Protein AF-A0A0R1UWJ4-F1 (afdb_monomer_lite)

Sequence (154 aa):
MLKDTYEQVDGKSLTQAMIISKAVDDVSVLKRWDKVVNDNSVKGKELEKITDKDLRIRVQLSPQTQEKIQNYKYYFPQLVGTRSVTLGVALKFIFKGALLMRDDATLVDFQSRDVDSIIDSCKYKLAELIAPTNKVAFEAIFSEMKNEITSLKK

Secondary structure (DSSP, 8-state):
-HHHHHHHHHTS---HHHHHHHHHHHGGG---HHHHHH--SS-HHHHTTS-TTTTS--SPPPHHHHHHHHHHHHHTHHHHT-S---HHHHHHHHHHHHHHHHH-TTSS------HHHHHHHHHHHHHTTS-GGGHHHHHHHHHHHHHHHHHTT-

Foldseek 3Di:
DLQVVVCVVVVHHDDLQRSLQVLLVLCVLFDPLLCLVPDCVCPCPNLVVCDVVSLDCPDDHDPVSVVSLVVLQCVCCVSVVHPTDDSSVSSSSSSSSNVVCVVDVVRRPPPVCPVVNVLVVVLVVVCVVDDPVCNVVSVVVSVVVVVVVVVVVD

Structure (mmCIF, N/CA/C/O backbone):
data_AF-A0A0R1UWJ4-F1
#
_entry.id   AF-A0A0R1UWJ4-F1
#
loop_
_atom_site.group_PDB
_atom_site.id
_atom_site.type_symbol
_atom_site.label_atom_id
_atom_site.label_alt_id
_atom_site.label_comp_id
_atom_site.label_asym_id
_atom_site.label_entity_id
_atom_site.label_seq_id
_atom_site.pdbx_PDB_ins_code
_atom_site.Cartn_x
_atom_site.Cartn_y
_atom_site.Cartn_z
_atom_site.occupancy
_atom_site.B_iso_or_equiv
_atom_site.auth_seq_id
_atom_site.auth_comp_id
_atom_site.auth_asym_id
_atom_site.auth_atom_id
_atom_site.pdbx_PDB_model_num
ATOM 1 N N . MET A 1 1 ? -14.812 5.408 5.432 1.00 64.81 1 MET A N 1
ATOM 2 C CA . MET A 1 1 ? -14.669 4.147 4.678 1.00 64.81 1 MET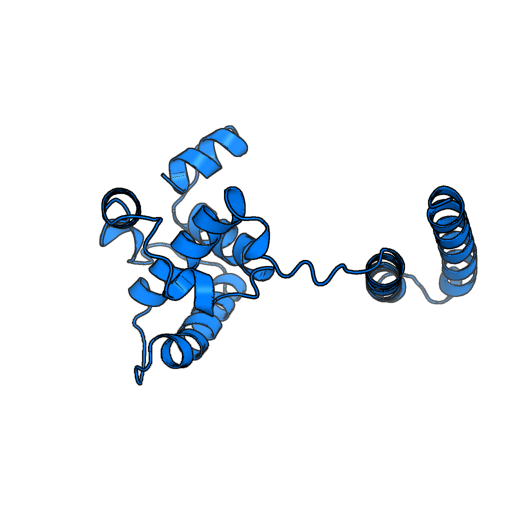 A CA 1
ATOM 3 C C . MET A 1 1 ? -13.309 3.515 4.903 1.00 64.81 1 MET A C 1
ATOM 5 O O . MET A 1 1 ? -13.286 2.560 5.641 1.00 64.81 1 MET A O 1
ATOM 9 N N . LEU A 1 2 ? -12.177 4.049 4.411 1.00 74.62 2 LEU A N 1
ATOM 10 C CA . LEU A 1 2 ? -10.864 3.426 4.690 1.00 74.62 2 LEU A CA 1
ATOM 11 C C . LEU A 1 2 ? -10.559 3.328 6.197 1.00 74.62 2 LEU A C 1
ATOM 13 O O . LEU A 1 2 ? -10.098 2.290 6.664 1.00 74.62 2 LEU A O 1
ATOM 17 N N . LYS A 1 3 ? -10.887 4.392 6.947 1.00 79.38 3 LYS A N 1
ATOM 18 C CA . LYS A 1 3 ? -10.910 4.393 8.415 1.00 79.38 3 LYS A CA 1
ATOM 19 C C . LYS A 1 3 ? -11.762 3.241 8.949 1.00 79.38 3 LYS A C 1
ATOM 21 O O . LYS A 1 3 ? -11.210 2.346 9.562 1.00 79.38 3 LYS A O 1
ATOM 26 N N . ASP A 1 4 ? -13.059 3.241 8.649 1.00 79.56 4 ASP A N 1
ATOM 27 C CA . ASP A 1 4 ? -14.009 2.221 9.114 1.00 79.56 4 ASP A CA 1
ATOM 28 C C . ASP A 1 4 ? -13.559 0.797 8.758 1.00 79.56 4 ASP A C 1
ATOM 30 O O . ASP A 1 4 ? -13.636 -0.095 9.591 1.00 79.56 4 ASP A O 1
ATOM 34 N N . THR A 1 5 ? -13.019 0.581 7.556 1.00 77.31 5 THR A N 1
ATOM 35 C CA . THR A 1 5 ? -12.482 -0.714 7.132 1.00 77.31 5 THR A CA 1
ATOM 36 C C . THR A 1 5 ? -11.276 -1.113 7.976 1.00 77.31 5 THR A C 1
ATOM 38 O O . THR A 1 5 ? -11.185 -2.255 8.410 1.00 77.31 5 THR A O 1
ATOM 41 N N . TYR A 1 6 ? -10.342 -0.196 8.239 1.00 80.50 6 TYR A N 1
ATOM 42 C CA . TYR A 1 6 ? -9.212 -0.498 9.115 1.00 80.50 6 TYR A CA 1
ATOM 43 C C . TYR A 1 6 ? -9.629 -0.681 10.573 1.00 80.50 6 TYR A C 1
ATOM 45 O O . TYR A 1 6 ? -9.095 -1.562 11.232 1.00 80.50 6 TYR A O 1
ATOM 53 N N . GLU A 1 7 ? -10.584 0.098 11.074 1.00 82.38 7 GLU A N 1
ATOM 54 C CA . GLU A 1 7 ? -11.094 -0.031 12.442 1.00 82.38 7 GLU A CA 1
ATOM 55 C C . GLU A 1 7 ? -11.871 -1.339 12.637 1.00 82.38 7 GLU A C 1
ATOM 57 O O . GLU A 1 7 ? -11.744 -1.964 13.687 1.00 82.38 7 GLU A O 1
ATOM 62 N N . GLN A 1 8 ? -12.613 -1.796 11.622 1.00 81.56 8 GLN A N 1
ATOM 63 C CA . GLN A 1 8 ? -13.263 -3.110 11.616 1.00 81.56 8 GLN A CA 1
ATOM 64 C C . GLN A 1 8 ? -12.246 -4.254 11.635 1.00 81.56 8 GLN A C 1
ATOM 66 O O . GLN A 1 8 ? -12.423 -5.204 12.391 1.00 81.56 8 GLN A O 1
ATOM 71 N N . VAL A 1 9 ? -11.179 -4.161 10.835 1.00 74.38 9 VAL A N 1
ATOM 72 C CA . VAL A 1 9 ? -10.118 -5.182 10.788 1.00 74.38 9 VAL A CA 1
ATOM 73 C C . VAL A 1 9 ? -9.290 -5.196 12.076 1.00 74.38 9 VAL A C 1
ATOM 75 O O . VAL A 1 9 ? -8.980 -6.264 12.594 1.00 74.38 9 VAL A O 1
ATOM 78 N N . ASP A 1 10 ? -8.945 -4.024 12.610 1.00 75.69 10 ASP A N 1
ATOM 79 C CA . ASP A 1 10 ? -8.055 -3.898 13.769 1.00 75.69 10 ASP A CA 1
ATOM 80 C C . ASP A 1 10 ? -8.808 -3.947 15.114 1.00 75.69 10 ASP A C 1
ATOM 82 O O . ASP A 1 10 ? -8.173 -3.953 16.171 1.00 75.69 10 ASP A O 1
ATOM 86 N N . GLY A 1 11 ? -10.148 -3.947 15.096 1.00 79.44 11 GLY A N 1
ATOM 87 C CA . GLY A 1 11 ? -11.007 -4.010 16.284 1.00 79.44 11 GLY A CA 1
ATOM 88 C C . GLY A 1 11 ? -10.884 -2.805 17.226 1.00 79.44 11 GLY A C 1
ATOM 89 O O . GLY A 1 11 ? -11.245 -2.898 18.399 1.00 79.44 11 GLY A O 1
ATOM 90 N N . LYS A 1 12 ? -10.338 -1.680 16.750 1.00 80.69 12 LYS A N 1
ATOM 91 C CA . LYS A 1 12 ? -10.065 -0.481 17.556 1.00 80.69 12 LYS A CA 1
ATOM 92 C C . LYS A 1 12 ? -10.188 0.796 16.739 1.00 80.69 12 LYS A C 1
ATOM 94 O O . LYS A 1 12 ? -9.977 0.787 15.531 1.00 80.69 12 LYS A O 1
ATOM 99 N N . SER A 1 13 ? -10.443 1.905 17.432 1.00 85.88 13 SER A N 1
ATOM 100 C CA . SER A 1 13 ? -10.422 3.242 16.833 1.00 85.88 13 SER A CA 1
ATOM 101 C C . SER A 1 13 ? -9.005 3.624 16.393 1.00 85.88 13 SER A C 1
ATOM 103 O O . SER A 1 13 ? -8.034 3.408 17.127 1.00 85.88 13 SER A O 1
ATOM 105 N N . LEU A 1 14 ? -8.879 4.195 15.198 1.00 82.12 14 LEU A N 1
ATOM 106 C CA . LEU A 1 14 ? -7.618 4.586 14.583 1.00 82.12 14 LEU A CA 1
ATOM 107 C C . LEU A 1 14 ? -7.550 6.098 14.380 1.00 82.12 14 LEU A C 1
ATOM 109 O O . LEU A 1 14 ? -8.492 6.763 13.934 1.00 82.12 14 LEU A O 1
ATOM 113 N N . THR A 1 15 ? -6.375 6.649 14.672 1.00 86.38 15 THR A N 1
ATOM 114 C CA . THR A 1 15 ? -6.079 8.056 14.401 1.00 86.38 15 THR A CA 1
ATOM 115 C C . THR A 1 15 ? -5.797 8.277 12.914 1.00 86.38 15 THR A C 1
ATOM 117 O O . THR A 1 15 ? -5.417 7.355 12.190 1.00 86.38 15 THR A O 1
ATOM 120 N N . GLN A 1 16 ? -5.909 9.527 12.453 1.00 83.56 16 GLN A N 1
ATOM 121 C CA . GLN A 1 16 ? -5.576 9.894 11.070 1.00 83.56 16 GLN A CA 1
ATOM 122 C C . GLN A 1 16 ? -4.136 9.494 10.698 1.00 83.56 16 GLN A C 1
ATOM 124 O O . GLN A 1 16 ? -3.903 9.015 9.592 1.00 83.56 16 GLN A O 1
ATOM 129 N N . ALA A 1 17 ? -3.181 9.638 11.626 1.00 84.25 17 ALA A N 1
ATOM 130 C CA . ALA A 1 17 ? -1.788 9.254 11.400 1.00 84.25 17 ALA A CA 1
ATOM 131 C C . ALA A 1 17 ? -1.645 7.745 11.169 1.00 84.25 17 ALA A C 1
ATOM 133 O O . ALA A 1 17 ? -0.979 7.333 10.225 1.00 84.25 17 ALA A O 1
ATOM 134 N N . MET A 1 18 ? -2.328 6.930 11.980 1.00 85.25 18 MET A N 1
ATOM 135 C CA . MET A 1 18 ? -2.312 5.470 11.844 1.00 85.25 18 MET A CA 1
ATOM 136 C C . MET A 1 18 ? -2.913 5.021 10.513 1.00 85.25 18 MET A C 1
ATOM 138 O O . MET A 1 18 ? -2.357 4.146 9.858 1.00 85.25 18 MET A O 1
ATOM 142 N N . ILE A 1 19 ? -4.009 5.653 10.085 1.00 87.56 19 ILE A N 1
ATOM 143 C CA . ILE A 1 19 ? -4.660 5.354 8.803 1.00 87.56 19 ILE A CA 1
ATOM 144 C C . ILE A 1 19 ? -3.734 5.697 7.635 1.00 87.56 19 ILE A C 1
ATOM 146 O O . ILE A 1 19 ? -3.585 4.890 6.722 1.00 87.56 19 ILE A O 1
ATOM 150 N N . ILE A 1 20 ? -3.089 6.870 7.669 1.00 89.00 20 ILE A N 1
ATOM 151 C CA . ILE A 1 20 ? -2.139 7.281 6.628 1.00 89.00 20 ILE A CA 1
ATOM 152 C C . ILE A 1 20 ? -0.953 6.318 6.575 1.00 89.00 20 ILE A C 1
ATOM 154 O O . ILE A 1 20 ? -0.629 5.829 5.496 1.00 89.00 20 ILE A O 1
ATOM 158 N N . SER A 1 21 ? -0.322 6.024 7.715 1.00 89.44 21 SER A N 1
ATOM 159 C CA . SER A 1 21 ? 0.811 5.096 7.774 1.00 89.44 21 SER A CA 1
ATOM 160 C C . SER A 1 21 ? 0.437 3.718 7.236 1.00 89.44 21 SER A C 1
ATOM 162 O O . SER A 1 21 ? 1.131 3.207 6.363 1.00 89.44 21 SER A O 1
ATOM 164 N N . LYS A 1 22 ? -0.701 3.167 7.672 1.00 89.75 22 LYS A N 1
ATOM 165 C CA . LYS A 1 22 ? -1.173 1.856 7.221 1.00 89.75 22 LYS A CA 1
ATOM 166 C C . LYS A 1 22 ? -1.457 1.831 5.723 1.00 89.75 22 LYS A C 1
ATOM 168 O O . LYS A 1 22 ? -0.972 0.948 5.035 1.00 89.75 22 LYS A O 1
ATOM 173 N N . ALA A 1 23 ? -2.146 2.841 5.197 1.00 90.25 23 ALA A N 1
ATOM 174 C CA . ALA A 1 23 ? -2.418 2.930 3.766 1.00 90.25 23 ALA A CA 1
ATOM 175 C C . ALA A 1 23 ? -1.140 3.036 2.926 1.00 90.25 23 ALA A C 1
ATOM 177 O O . ALA A 1 23 ? -1.043 2.405 1.880 1.00 90.25 23 ALA A O 1
ATOM 178 N N . VAL A 1 24 ? -0.155 3.818 3.380 1.00 91.19 24 VAL A N 1
ATOM 179 C CA . VAL A 1 24 ? 1.151 3.948 2.717 1.00 91.19 24 VAL A CA 1
ATOM 180 C C . VAL A 1 24 ? 1.897 2.613 2.683 1.00 91.19 24 VAL A C 1
ATOM 182 O O . VAL A 1 24 ? 2.536 2.297 1.677 1.00 91.19 24 VAL A O 1
ATOM 185 N N . ASP A 1 25 ? 1.826 1.843 3.766 1.00 88.50 25 ASP A N 1
ATOM 186 C CA . ASP A 1 25 ? 2.451 0.526 3.844 1.00 88.50 25 ASP A CA 1
ATOM 187 C C . ASP A 1 25 ? 1.701 -0.506 2.992 1.00 88.50 25 ASP A C 1
ATOM 189 O O . ASP A 1 25 ? 2.343 -1.227 2.227 1.00 88.50 25 ASP A O 1
ATOM 193 N N . ASP A 1 26 ? 0.367 -0.514 3.019 1.00 87.44 26 ASP A N 1
ATOM 194 C CA . ASP A 1 26 ? -0.467 -1.408 2.209 1.00 87.44 26 ASP A CA 1
ATOM 195 C C . ASP A 1 26 ? -0.187 -1.228 0.712 1.00 87.44 26 ASP A C 1
ATOM 197 O O . ASP A 1 26 ? 0.067 -2.199 0.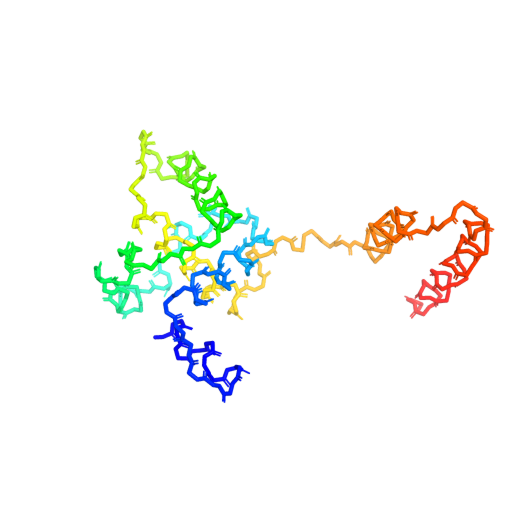002 1.00 87.44 26 ASP A O 1
ATOM 201 N N . VAL A 1 27 ? -0.137 0.014 0.214 1.00 90.12 27 VAL A N 1
ATOM 202 C CA . VAL A 1 27 ? 0.114 0.261 -1.219 1.00 90.12 27 VAL A CA 1
ATOM 203 C C . VAL A 1 27 ? 1.567 0.060 -1.641 1.00 90.12 27 VAL A C 1
ATOM 205 O O . VAL A 1 27 ? 1.872 0.160 -2.826 1.00 90.12 27 VAL A O 1
ATOM 208 N N . SER A 1 28 ? 2.490 -0.242 -0.723 1.00 87.12 28 SER A N 1
ATOM 209 C CA . SER A 1 28 ? 3.896 -0.488 -1.082 1.00 87.12 28 SER A CA 1
ATOM 210 C C . SER A 1 28 ? 4.083 -1.703 -2.001 1.00 87.12 28 SER A C 1
ATOM 212 O O . SER A 1 28 ? 5.060 -1.778 -2.751 1.00 87.12 28 SER A O 1
ATOM 214 N N . VAL A 1 29 ? 3.129 -2.638 -1.982 1.00 82.50 29 VAL A N 1
ATOM 215 C CA . VAL A 1 29 ? 3.113 -3.816 -2.861 1.00 82.50 29 VAL A CA 1
ATOM 216 C C . VAL A 1 29 ? 2.371 -3.564 -4.180 1.00 82.50 29 VAL A C 1
ATOM 218 O O . VAL A 1 29 ? 2.429 -4.403 -5.078 1.00 82.50 29 VAL A O 1
ATOM 221 N N . LEU A 1 30 ? 1.721 -2.405 -4.338 1.00 86.06 30 LEU A N 1
ATOM 222 C CA . LEU A 1 30 ? 1.006 -2.022 -5.553 1.00 86.06 30 LEU A CA 1
ATOM 223 C C . LEU A 1 30 ? 1.987 -1.724 -6.692 1.00 86.06 30 LEU A C 1
ATOM 225 O O . LEU A 1 30 ? 2.912 -0.920 -6.548 1.00 86.06 30 LEU A O 1
ATOM 229 N N . LYS A 1 31 ? 1.764 -2.352 -7.849 1.00 81.81 31 LYS A N 1
ATOM 230 C CA . LYS A 1 31 ? 2.604 -2.168 -9.045 1.00 81.81 31 LYS A CA 1
ATOM 231 C C . LYS A 1 31 ? 1.840 -1.552 -10.210 1.00 81.81 31 LYS A C 1
ATOM 233 O O . LYS A 1 31 ? 2.411 -0.765 -10.958 1.00 81.81 31 LYS A O 1
ATOM 238 N N . ARG A 1 32 ? 0.544 -1.853 -10.337 1.00 85.31 32 ARG A N 1
ATOM 239 C CA . ARG A 1 32 ? -0.321 -1.359 -11.417 1.00 85.31 32 ARG A CA 1
ATOM 240 C C . ARG A 1 32 ? -0.963 -0.016 -11.068 1.00 85.31 32 ARG A C 1
ATOM 242 O O . ARG A 1 32 ? -2.185 0.121 -11.017 1.00 85.31 32 ARG A O 1
ATOM 249 N N . TRP A 1 33 ? -0.129 0.985 -10.790 1.00 88.75 33 TRP A N 1
ATOM 250 C CA . TRP A 1 33 ? -0.609 2.335 -10.483 1.00 88.75 33 TRP A CA 1
ATOM 251 C C . TRP A 1 33 ? -1.336 2.989 -11.664 1.00 88.75 33 TRP A C 1
ATOM 253 O O . TRP A 1 33 ? -2.231 3.797 -11.442 1.00 88.75 33 TRP A O 1
ATOM 263 N N . ASP A 1 34 ? -1.020 2.592 -12.898 1.00 86.31 34 ASP A N 1
ATOM 264 C CA . ASP A 1 34 ? -1.763 2.941 -14.112 1.00 86.31 34 ASP A CA 1
ATOM 265 C C . ASP A 1 34 ? -3.245 2.563 -13.997 1.00 86.31 34 ASP A C 1
ATOM 267 O O . ASP A 1 34 ? -4.121 3.390 -14.255 1.00 86.31 34 ASP A O 1
ATOM 271 N N . LYS A 1 35 ? -3.532 1.336 -13.545 1.00 84.94 35 LYS A N 1
ATOM 272 C CA . LYS A 1 35 ? -4.901 0.865 -13.332 1.00 84.94 35 LYS A CA 1
ATOM 273 C C . LYS A 1 35 ? -5.568 1.643 -12.207 1.00 84.94 35 LYS A C 1
ATOM 275 O O . LYS A 1 35 ? -6.680 2.112 -12.383 1.00 84.94 35 LYS A O 1
ATOM 280 N N . VAL A 1 36 ? -4.879 1.854 -11.084 1.00 87.75 36 VAL A N 1
ATOM 281 C CA . VAL A 1 36 ? -5.440 2.590 -9.937 1.00 87.75 36 VAL A CA 1
ATOM 282 C C . VAL A 1 36 ? -5.767 4.037 -10.287 1.00 87.75 36 VAL A C 1
ATOM 284 O O . VAL A 1 36 ? -6.818 4.540 -9.895 1.00 87.75 36 VAL A O 1
ATOM 287 N N . VAL A 1 37 ? -4.903 4.729 -11.028 1.00 85.38 37 VAL A N 1
ATOM 288 C CA . VAL A 1 37 ? -5.146 6.117 -11.441 1.00 85.38 37 VAL A CA 1
ATOM 289 C C . VAL A 1 37 ? -6.342 6.190 -12.394 1.00 85.38 37 VAL A C 1
ATOM 291 O O . VAL A 1 37 ? -7.233 7.008 -12.162 1.00 85.38 37 VAL A O 1
ATOM 294 N N . ASN A 1 38 ? -6.399 5.299 -13.387 1.00 81.75 38 ASN A N 1
ATOM 295 C CA . ASN A 1 38 ? -7.413 5.308 -14.448 1.00 81.75 38 ASN A CA 1
ATOM 296 C C . ASN A 1 38 ? -8.726 4.596 -14.089 1.00 81.75 38 ASN A C 1
ATOM 298 O O . ASN A 1 38 ? -9.702 4.703 -14.832 1.00 81.75 38 ASN A O 1
ATOM 302 N N . ASP A 1 39 ? -8.766 3.863 -12.976 1.00 77.19 39 ASP A N 1
ATOM 303 C CA . ASP A 1 39 ? -9.963 3.160 -12.533 1.00 77.19 39 ASP A CA 1
ATOM 304 C C . ASP A 1 39 ? -11.099 4.150 -12.231 1.00 77.19 39 ASP A C 1
ATOM 306 O O . ASP A 1 39 ? -10.952 5.070 -11.427 1.00 77.19 39 ASP A O 1
ATOM 310 N N . ASN A 1 40 ? -12.253 3.946 -12.856 1.00 69.81 40 ASN A N 1
ATOM 311 C CA . ASN A 1 40 ? -13.463 4.728 -12.594 1.00 69.81 40 ASN A CA 1
ATOM 312 C C . ASN A 1 40 ? -14.532 3.899 -11.858 1.00 69.81 40 ASN A C 1
ATOM 314 O O . ASN A 1 40 ? -15.663 4.366 -11.694 1.00 69.81 40 ASN A O 1
ATOM 318 N N . SER A 1 41 ? -14.199 2.660 -11.467 1.00 64.62 41 SER A N 1
ATOM 319 C CA . SER A 1 41 ? -15.110 1.722 -10.807 1.00 64.62 41 SER A CA 1
ATOM 320 C C . SER A 1 41 ? -15.327 2.093 -9.342 1.00 64.62 41 SER A C 1
ATOM 322 O O . SER A 1 41 ? -16.466 2.027 -8.872 1.00 64.62 41 SER A O 1
ATOM 324 N N . VAL A 1 42 ? -14.304 2.657 -8.685 1.00 58.66 42 VAL A N 1
ATOM 325 C CA . VAL A 1 42 ? -14.466 3.470 -7.468 1.00 58.66 42 VAL A CA 1
ATOM 326 C C . VAL A 1 42 ? -15.148 4.781 -7.859 1.00 58.66 42 VAL A C 1
ATOM 328 O O . VAL A 1 42 ? -14.527 5.842 -7.975 1.00 58.66 42 VAL A O 1
ATOM 331 N N . LYS A 1 43 ? -16.448 4.707 -8.156 1.00 47.22 43 LYS A N 1
ATOM 332 C CA . LYS A 1 43 ? -17.258 5.868 -8.528 1.00 47.22 43 LYS A CA 1
ATOM 333 C C . LYS A 1 43 ? -17.189 6.912 -7.417 1.00 47.22 43 LYS A C 1
ATOM 335 O O . LYS A 1 43 ? -17.137 6.579 -6.234 1.00 47.22 43 LYS A O 1
ATOM 340 N N . GLY A 1 44 ? -17.266 8.180 -7.830 1.00 42.50 44 GLY A N 1
ATOM 341 C CA . GLY A 1 44 ? -17.164 9.392 -7.012 1.00 42.50 44 GLY A CA 1
ATOM 342 C C . GLY A 1 44 ? -17.661 9.273 -5.571 1.00 42.50 44 GLY A C 1
ATOM 343 O O . GLY A 1 44 ? -16.941 9.696 -4.691 1.00 42.50 44 GLY A O 1
ATOM 344 N N . LYS A 1 45 ? -18.774 8.592 -5.279 1.00 41.03 45 LYS A N 1
ATOM 345 C CA . LYS A 1 45 ? -19.340 8.456 -3.922 1.00 41.03 45 LYS A CA 1
ATOM 346 C C . LYS A 1 45 ? -18.414 7.881 -2.832 1.00 41.03 45 LYS A C 1
ATOM 348 O O . LYS A 1 45 ? -18.650 8.163 -1.657 1.00 41.03 45 LYS A O 1
ATOM 353 N N . GLU A 1 46 ? -17.395 7.087 -3.164 1.00 51.09 46 GLU A N 1
ATOM 354 C CA . GLU A 1 46 ? -16.461 6.518 -2.168 1.00 51.09 46 GLU A CA 1
ATOM 355 C C . GLU A 1 46 ? -15.202 7.377 -1.970 1.00 51.09 46 GLU A C 1
ATOM 357 O O . GLU A 1 46 ? -14.717 7.524 -0.847 1.00 51.09 46 GLU A O 1
ATOM 362 N N . LEU A 1 47 ? -14.732 8.030 -3.039 1.00 48.62 47 LEU A N 1
ATOM 363 C CA . LEU A 1 47 ? -13.631 9.004 -3.027 1.00 48.62 47 LEU A CA 1
ATOM 364 C C . LEU A 1 47 ? -14.085 10.417 -2.609 1.00 48.62 47 LEU A C 1
ATOM 366 O O . LEU A 1 47 ? -13.288 11.158 -2.050 1.00 48.62 47 LEU A O 1
ATOM 370 N N . GLU A 1 48 ? -15.346 10.790 -2.841 1.00 45.88 48 GLU A N 1
ATOM 371 C CA . GLU A 1 48 ? -16.004 12.032 -2.384 1.00 45.88 48 GLU A CA 1
ATOM 372 C C . GLU A 1 48 ? -16.199 12.037 -0.864 1.00 45.88 48 GLU A C 1
ATOM 374 O O . GLU A 1 48 ? -16.299 13.099 -0.255 1.00 45.88 48 GLU A O 1
ATOM 379 N N . LYS A 1 49 ? -16.209 10.854 -0.231 1.00 49.91 49 LYS A N 1
ATOM 380 C CA . LYS A 1 49 ? -16.178 10.720 1.232 1.00 49.91 49 LYS A CA 1
ATOM 381 C C . LYS A 1 49 ? -14.788 10.932 1.826 1.00 49.91 49 LYS A C 1
ATOM 383 O O . LYS A 1 49 ? -14.697 11.096 3.040 1.00 49.91 49 LYS A O 1
ATOM 388 N N . ILE A 1 50 ? -13.724 10.923 1.015 1.00 55.19 50 ILE A N 1
ATOM 389 C CA . ILE A 1 50 ? -12.422 11.435 1.443 1.00 55.19 50 ILE A CA 1
ATOM 390 C C . ILE A 1 50 ? -12.560 12.951 1.419 1.00 55.19 50 ILE A C 1
ATOM 392 O O . ILE A 1 50 ? -12.454 13.598 0.378 1.00 55.19 50 ILE A O 1
ATOM 396 N N . THR A 1 51 ? -12.878 13.510 2.576 1.00 57.41 51 THR A N 1
ATOM 397 C CA . THR A 1 51 ? -13.089 14.944 2.699 1.00 57.41 51 THR A CA 1
ATOM 398 C C . THR A 1 51 ? -11.766 15.685 2.527 1.00 57.41 51 THR A C 1
ATOM 400 O O . THR A 1 51 ? -10.689 15.158 2.809 1.00 57.41 51 THR A O 1
ATOM 403 N N . ASP A 1 52 ? -11.823 16.966 2.164 1.00 58.72 52 ASP A N 1
ATOM 404 C CA . ASP A 1 52 ? -10.635 17.833 2.137 1.00 58.72 52 ASP A CA 1
ATOM 405 C C . ASP A 1 52 ? -9.873 17.854 3.475 1.00 58.72 52 ASP A C 1
ATOM 407 O O . ASP A 1 52 ? -8.687 18.189 3.521 1.00 58.72 52 ASP A O 1
ATOM 411 N N . LYS A 1 53 ? -10.539 17.505 4.587 1.00 62.31 53 LYS A N 1
ATOM 412 C CA . LYS A 1 53 ? -9.904 17.341 5.900 1.00 62.31 53 LYS A CA 1
ATOM 413 C C . LYS A 1 53 ? -9.017 16.097 5.957 1.00 62.31 53 LYS A C 1
ATOM 415 O O . LYS A 1 53 ? -7.931 16.188 6.521 1.00 62.31 53 LYS A O 1
ATOM 420 N N . ASP A 1 54 ? -9.435 14.996 5.340 1.00 60.72 54 ASP A N 1
ATOM 421 C CA . ASP A 1 54 ? -8.681 13.739 5.286 1.00 60.72 54 ASP A CA 1
ATOM 422 C C . ASP A 1 54 ? -7.423 13.873 4.417 1.00 60.72 54 ASP A C 1
ATOM 424 O O . ASP A 1 54 ? -6.391 13.271 4.710 1.00 60.72 54 ASP A O 1
ATOM 428 N N . LEU A 1 55 ? -7.491 14.730 3.391 1.00 63.66 55 LEU A N 1
ATOM 429 C CA . LEU A 1 55 ? -6.386 15.049 2.481 1.00 63.66 55 LEU A CA 1
ATOM 430 C C . LEU A 1 55 ? -5.382 16.061 3.053 1.00 63.66 55 LEU A C 1
ATOM 432 O O . LEU A 1 55 ? -4.303 16.255 2.487 1.00 63.66 55 LEU A O 1
ATOM 436 N N . ARG A 1 56 ? -5.717 16.721 4.168 1.00 68.88 56 ARG A N 1
ATOM 437 C CA . ARG A 1 56 ? -4.792 17.586 4.905 1.00 68.88 56 ARG A CA 1
ATOM 438 C C . ARG A 1 56 ? -4.137 16.775 6.013 1.00 68.88 56 ARG A C 1
ATOM 440 O O . ARG A 1 56 ? -4.781 16.426 6.999 1.00 68.88 56 ARG A O 1
ATOM 447 N N . ILE A 1 57 ? -2.831 16.555 5.890 1.00 69.19 57 ILE A N 1
ATOM 448 C CA . ILE A 1 57 ? -2.024 15.990 6.972 1.00 69.19 57 ILE A CA 1
ATOM 449 C C . ILE A 1 57 ? -1.929 17.041 8.084 1.00 69.19 57 ILE A C 1
ATOM 451 O O . ILE A 1 57 ? -1.097 17.940 8.034 1.00 69.19 57 ILE A O 1
ATOM 455 N N . ARG A 1 58 ? -2.831 16.968 9.068 1.00 71.38 58 ARG A N 1
ATOM 456 C CA . ARG A 1 58 ? -2.821 17.821 10.274 1.00 71.38 58 ARG A CA 1
ATOM 457 C C . ARG A 1 58 ? -2.137 17.149 11.463 1.00 71.38 58 ARG A C 1
ATOM 459 O O . ARG A 1 58 ? -2.198 17.648 12.579 1.00 71.38 58 ARG A O 1
ATOM 466 N N . VAL A 1 59 ? -1.534 15.995 11.217 1.00 73.81 59 VAL A N 1
ATOM 467 C CA . VAL A 1 59 ? -0.948 15.117 12.221 1.00 73.81 59 VAL A CA 1
ATOM 468 C C . VAL A 1 59 ? 0.530 14.933 11.932 1.00 73.81 59 VAL A C 1
ATOM 470 O O . VAL A 1 59 ? 0.950 14.912 10.775 1.00 73.81 59 VAL A O 1
ATOM 473 N N . GLN A 1 60 ? 1.326 14.789 12.984 1.00 79.12 60 GLN A N 1
ATOM 474 C CA . GLN A 1 60 ? 2.732 14.461 12.828 1.00 79.12 60 GLN A CA 1
ATOM 475 C C . GLN A 1 60 ? 2.845 13.000 12.380 1.00 79.12 60 GLN A C 1
ATOM 477 O O . GLN A 1 60 ? 2.365 12.092 13.054 1.00 79.12 60 GLN A O 1
ATOM 482 N N . LEU A 1 61 ? 3.432 12.791 11.204 1.00 85.31 61 LEU A N 1
ATOM 483 C CA . LEU A 1 61 ? 3.738 11.467 10.671 1.00 85.31 61 LEU A CA 1
ATOM 484 C C . LEU A 1 61 ? 5.196 11.127 10.967 1.00 85.31 61 LEU A C 1
ATOM 486 O O . LEU A 1 61 ? 6.021 12.025 11.142 1.00 85.31 61 LEU A O 1
ATOM 490 N N . SER A 1 62 ? 5.519 9.834 10.979 1.00 87.19 62 SER A N 1
ATOM 491 C CA . SER A 1 62 ? 6.916 9.410 11.063 1.00 87.19 62 SER A CA 1
ATOM 492 C C . SER A 1 62 ? 7.714 9.935 9.853 1.00 87.19 62 SER A C 1
ATOM 494 O O . SER A 1 62 ? 7.143 10.039 8.758 1.00 87.19 62 SER A O 1
ATOM 496 N N . PRO A 1 63 ? 9.024 10.215 10.001 1.00 87.19 63 PRO A N 1
ATOM 497 C CA . PRO A 1 63 ? 9.868 10.638 8.882 1.00 87.19 63 PRO A CA 1
ATOM 498 C C . PRO A 1 63 ? 9.807 9.670 7.692 1.00 87.19 63 PRO A C 1
ATOM 500 O O . PRO A 1 63 ? 9.679 10.099 6.549 1.00 87.19 63 PRO A O 1
ATOM 503 N N . GLN A 1 64 ? 9.781 8.362 7.967 1.00 87.25 64 GLN A N 1
ATOM 504 C CA . GLN A 1 64 ? 9.682 7.319 6.941 1.00 87.25 64 GLN A CA 1
ATOM 505 C C . GLN A 1 64 ? 8.360 7.388 6.165 1.00 87.25 64 GLN A C 1
ATOM 507 O O . GLN A 1 64 ? 8.340 7.280 4.941 1.00 87.25 64 GLN A O 1
ATOM 512 N N . THR A 1 65 ? 7.232 7.587 6.856 1.00 88.25 65 THR A N 1
ATOM 513 C CA . THR A 1 65 ? 5.926 7.731 6.194 1.00 88.25 65 THR A CA 1
ATOM 514 C C . THR A 1 65 ? 5.893 8.995 5.330 1.00 88.25 65 THR A C 1
ATOM 516 O O . THR A 1 65 ? 5.381 8.956 4.212 1.00 88.25 65 THR A O 1
ATOM 519 N N . GLN A 1 66 ? 6.464 10.105 5.811 1.00 89.00 66 GLN A N 1
ATOM 520 C CA . GLN A 1 66 ? 6.546 11.353 5.045 1.00 89.00 66 GLN A CA 1
ATOM 521 C C . GLN A 1 66 ? 7.384 11.192 3.776 1.00 89.00 66 GLN A C 1
ATOM 523 O O . GLN A 1 66 ? 6.954 11.621 2.706 1.00 89.00 66 GLN A O 1
ATOM 528 N N . GLU A 1 67 ? 8.537 10.534 3.880 1.00 91.31 67 GLU A N 1
ATOM 529 C CA . GLU A 1 67 ? 9.412 10.245 2.746 1.00 91.31 67 GLU A CA 1
ATOM 530 C C . GLU A 1 67 ? 8.699 9.396 1.686 1.00 91.31 67 GLU A C 1
ATOM 532 O O . GLU A 1 67 ? 8.675 9.765 0.512 1.00 91.31 67 GLU A O 1
ATOM 537 N N . LYS A 1 68 ? 8.022 8.313 2.090 1.00 91.25 68 LYS A N 1
ATOM 538 C CA . LYS A 1 68 ? 7.237 7.478 1.165 1.00 91.25 68 LYS A CA 1
ATOM 539 C C . LYS A 1 68 ? 6.154 8.285 0.440 1.00 91.25 68 LYS A C 1
ATOM 541 O O . LYS A 1 68 ? 6.022 8.174 -0.777 1.00 91.25 68 LYS A O 1
ATOM 546 N N . ILE A 1 69 ? 5.400 9.127 1.154 1.00 91.62 69 ILE A N 1
ATOM 547 C CA . ILE A 1 69 ? 4.376 9.993 0.539 1.00 91.62 69 ILE A CA 1
ATOM 548 C C . ILE A 1 69 ? 5.018 10.976 -0.448 1.00 91.62 69 ILE A C 1
ATOM 550 O O . ILE A 1 69 ? 4.478 11.216 -1.531 1.00 91.62 69 ILE A O 1
ATOM 554 N N . GLN A 1 70 ? 6.176 11.531 -0.101 1.00 91.81 70 GLN A N 1
ATOM 555 C CA . GLN A 1 70 ? 6.900 12.447 -0.969 1.00 91.81 70 GLN A CA 1
ATOM 556 C C . GLN A 1 70 ? 7.396 11.745 -2.244 1.00 91.81 70 GLN A C 1
ATOM 558 O O . GLN A 1 70 ? 7.262 12.305 -3.332 1.00 91.81 70 GLN A O 1
ATOM 563 N N . ASN A 1 71 ? 7.866 10.501 -2.145 1.00 93.12 71 ASN A N 1
ATOM 564 C CA . ASN A 1 71 ? 8.233 9.683 -3.304 1.00 93.12 71 ASN A CA 1
ATOM 565 C C . ASN A 1 71 ? 7.033 9.464 -4.237 1.00 93.12 71 ASN A C 1
ATOM 567 O O . ASN A 1 71 ? 7.142 9.670 -5.446 1.00 93.12 71 ASN A O 1
ATOM 571 N N . TYR A 1 72 ? 5.854 9.161 -3.687 1.00 92.94 72 TYR A N 1
ATOM 572 C CA . TYR A 1 72 ? 4.623 9.059 -4.476 1.00 92.94 72 TYR A CA 1
ATOM 573 C C . TYR A 1 72 ? 4.229 10.379 -5.150 1.00 92.94 72 TYR A C 1
ATOM 575 O O . TYR A 1 72 ? 3.802 10.383 -6.304 1.00 92.94 72 TYR A O 1
ATOM 583 N N . LYS A 1 73 ? 4.423 11.518 -4.478 1.00 92.62 73 LYS A N 1
ATOM 584 C CA . LYS A 1 73 ? 4.177 12.849 -5.053 1.00 92.62 73 LYS A CA 1
ATOM 585 C C . LYS A 1 73 ? 5.072 13.140 -6.267 1.00 92.62 73 LYS A C 1
ATOM 587 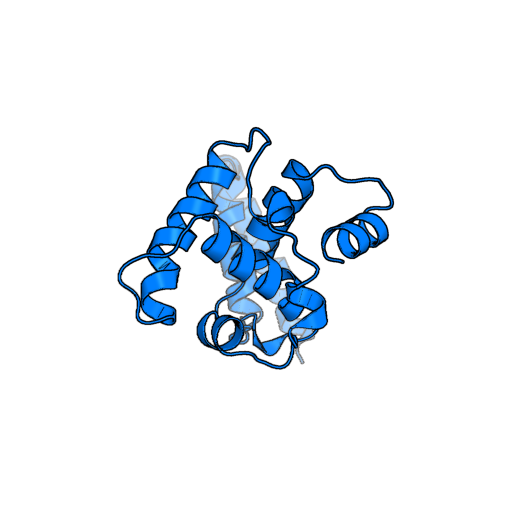O O . LYS A 1 73 ? 4.638 13.854 -7.167 1.00 92.62 73 LYS A O 1
ATOM 592 N N . TYR A 1 74 ? 6.290 12.600 -6.308 1.00 90.44 74 TYR A N 1
ATOM 593 C CA . TYR A 1 74 ? 7.170 12.692 -7.481 1.00 90.44 74 TYR A CA 1
ATOM 594 C C . TYR A 1 74 ? 6.814 11.687 -8.580 1.00 90.44 74 TYR A C 1
ATOM 596 O O . TYR A 1 74 ? 7.009 11.976 -9.759 1.00 90.44 74 TYR A O 1
ATOM 604 N N . TYR A 1 75 ? 6.278 10.530 -8.201 1.00 90.25 75 TYR A N 1
ATOM 605 C CA . TYR A 1 75 ? 5.942 9.451 -9.123 1.00 90.25 75 TYR A CA 1
ATOM 606 C C . TYR A 1 75 ? 4.619 9.683 -9.871 1.00 90.25 75 TYR A C 1
ATOM 608 O O . TYR A 1 75 ? 4.574 9.608 -11.098 1.00 90.25 75 TYR A O 1
ATOM 616 N N . PHE A 1 76 ? 3.543 10.035 -9.163 1.00 92.12 76 PHE A N 1
ATOM 617 C CA . PHE A 1 76 ? 2.207 10.164 -9.755 1.00 92.12 76 PHE A CA 1
ATOM 618 C C . PHE A 1 76 ? 2.051 11.162 -10.909 1.00 92.12 76 PHE A C 1
ATOM 620 O O . PHE A 1 76 ? 1.285 10.835 -11.813 1.00 92.12 76 PHE A O 1
ATOM 627 N N . PRO A 1 77 ? 2.733 12.326 -10.957 1.00 90.88 77 PRO A N 1
ATOM 628 C CA . PRO A 1 77 ? 2.603 13.261 -12.076 1.00 90.88 77 PRO A CA 1
ATOM 629 C C . PRO A 1 77 ? 2.843 12.600 -13.443 1.00 90.88 77 PRO A C 1
ATOM 631 O O . PRO A 1 77 ? 2.154 12.914 -14.411 1.00 90.88 77 PRO A O 1
ATOM 634 N N . GLN A 1 78 ? 3.749 11.617 -13.494 1.00 90.31 78 GLN A N 1
ATOM 635 C CA . GLN A 1 78 ? 4.073 10.855 -14.704 1.00 90.31 78 GLN A CA 1
ATOM 636 C C . GLN A 1 78 ? 2.905 9.977 -15.182 1.00 90.31 78 GLN A C 1
ATOM 638 O O . GLN A 1 78 ? 2.790 9.714 -16.374 1.00 90.31 78 GLN A O 1
ATOM 643 N N . LEU A 1 79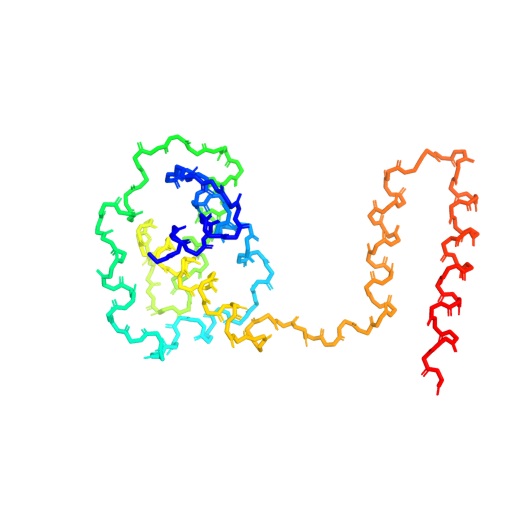 ? 2.027 9.549 -14.270 1.00 87.31 79 LEU A N 1
ATOM 644 C CA . LEU A 1 79 ? 0.869 8.702 -14.571 1.00 87.31 79 LEU A CA 1
ATOM 645 C C . LEU A 1 79 ? -0.370 9.507 -14.970 1.00 87.31 79 LEU A C 1
ATOM 647 O O . LEU A 1 79 ? -1.146 9.055 -15.803 1.00 87.31 79 LEU A O 1
ATOM 651 N N . VAL A 1 80 ? -0.564 10.690 -14.379 1.00 85.44 80 VAL A N 1
ATOM 652 C CA . VAL A 1 80 ? -1.699 11.580 -14.699 1.00 85.44 80 VAL A CA 1
ATOM 653 C C . VAL A 1 80 ? -1.401 12.582 -15.818 1.00 85.44 80 VAL A C 1
ATOM 655 O O . VAL A 1 80 ? -2.291 13.330 -16.214 1.00 85.44 80 VAL A O 1
ATOM 658 N N . GLY A 1 81 ? -0.167 12.630 -16.326 1.00 85.31 81 GLY A N 1
ATOM 659 C CA . GLY A 1 81 ? 0.226 13.560 -17.388 1.00 85.31 81 GLY A CA 1
ATOM 660 C C . GLY A 1 81 ? 0.320 15.017 -16.924 1.00 85.31 81 GLY A C 1
ATOM 661 O O . GLY A 1 81 ? 0.066 15.935 -17.702 1.00 85.31 81 GLY A O 1
ATOM 662 N N . THR A 1 82 ? 0.673 15.254 -15.657 1.00 88.31 82 THR A N 1
ATOM 663 C CA . THR A 1 82 ? 0.846 16.602 -15.094 1.00 88.31 82 THR A CA 1
ATOM 664 C C . THR A 1 82 ? 2.295 16.848 -14.678 1.00 88.31 82 THR A C 1
ATOM 666 O O . THR A 1 82 ? 3.078 15.924 -14.482 1.00 88.31 82 THR A O 1
ATOM 669 N N . ARG A 1 83 ? 2.687 18.121 -14.522 1.00 84.94 83 ARG A N 1
ATOM 670 C CA . ARG A 1 83 ? 4.039 18.476 -14.041 1.00 84.94 83 ARG A CA 1
ATOM 671 C C . ARG A 1 83 ? 4.240 18.185 -12.555 1.00 84.94 83 ARG A C 1
ATOM 673 O O . ARG A 1 83 ? 5.362 17.978 -12.109 1.00 84.94 83 ARG A O 1
ATOM 680 N N . SER A 1 84 ? 3.164 18.228 -11.779 1.00 88.19 84 SER A N 1
ATOM 681 C CA . SER A 1 84 ? 3.187 17.973 -10.345 1.00 88.19 84 SER A CA 1
ATOM 682 C C . SER A 1 84 ? 1.805 17.561 -9.849 1.00 88.19 84 SER A C 1
ATOM 684 O O . SER A 1 84 ? 0.785 17.795 -10.506 1.00 88.19 84 SER A O 1
ATOM 686 N N . VAL A 1 85 ? 1.779 16.952 -8.665 1.00 88.75 85 VAL A N 1
ATOM 687 C CA . VAL A 1 85 ? 0.559 16.695 -7.900 1.00 88.75 85 VAL A CA 1
ATOM 688 C C . VAL A 1 85 ? 0.701 17.298 -6.507 1.00 88.75 85 VAL A C 1
ATOM 690 O O . VAL A 1 85 ? 1.802 17.410 -5.955 1.00 88.75 85 VAL A O 1
ATOM 693 N N . THR A 1 86 ? -0.418 17.718 -5.921 1.00 89.31 86 THR A N 1
ATOM 694 C CA . THR A 1 86 ? -0.431 18.178 -4.530 1.00 89.31 8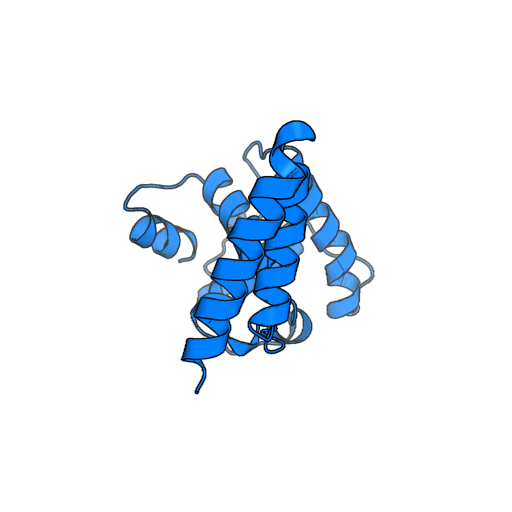6 THR A CA 1
ATOM 695 C C . THR A 1 86 ? -0.313 16.987 -3.581 1.00 89.31 86 THR A C 1
ATOM 697 O O . THR A 1 86 ? -0.575 15.842 -3.951 1.00 89.31 86 THR A O 1
ATOM 700 N N . LEU A 1 87 ? 0.051 17.254 -2.326 1.00 86.56 87 LEU A N 1
ATOM 701 C CA . LEU A 1 87 ? 0.102 16.224 -1.286 1.00 86.56 87 LEU A CA 1
ATOM 702 C C . LEU A 1 87 ? -1.259 15.533 -1.098 1.00 86.56 87 LEU A C 1
ATOM 704 O O . LEU A 1 87 ? -1.320 14.315 -0.970 1.00 86.56 87 LEU A O 1
ATOM 708 N N . GLY A 1 88 ? -2.347 16.308 -1.150 1.00 84.50 88 GLY A N 1
ATOM 709 C CA . GLY A 1 88 ? -3.705 15.775 -1.075 1.00 84.50 88 GLY A CA 1
ATOM 710 C C . GLY A 1 88 ? -4.040 14.866 -2.257 1.00 84.50 88 GLY A C 1
ATOM 711 O O . GLY A 1 88 ? -4.612 13.802 -2.064 1.00 84.50 88 GLY A O 1
ATOM 712 N N . VAL A 1 89 ? -3.623 15.220 -3.476 1.00 85.38 89 VAL A N 1
ATOM 713 C CA . VAL A 1 89 ? -3.812 14.348 -4.648 1.00 85.38 89 VAL A CA 1
ATOM 714 C C . VAL A 1 89 ? -3.001 13.055 -4.511 1.00 85.38 89 VAL A C 1
ATOM 716 O O . VAL A 1 89 ? -3.524 11.982 -4.803 1.00 85.38 89 VAL A O 1
ATOM 719 N N . ALA A 1 90 ? -1.768 13.124 -4.002 1.00 90.69 90 ALA A N 1
ATOM 720 C CA . ALA A 1 90 ? -0.970 11.928 -3.742 1.00 90.69 90 ALA A CA 1
ATOM 721 C C . ALA A 1 90 ? -1.630 11.011 -2.698 1.00 90.69 90 ALA A C 1
ATOM 723 O O . ALA A 1 90 ? -1.784 9.815 -2.934 1.00 90.69 90 ALA A O 1
ATOM 724 N N . LEU A 1 91 ? -2.105 11.569 -1.583 1.00 89.50 91 LEU A N 1
ATOM 725 C CA . LEU A 1 91 ? -2.852 10.812 -0.575 1.00 89.50 91 LEU A CA 1
ATOM 726 C C . LEU A 1 91 ? -4.145 10.216 -1.128 1.00 89.50 91 LEU A C 1
ATOM 728 O O . LEU A 1 91 ? -4.470 9.077 -0.809 1.00 89.50 91 LEU A O 1
ATOM 732 N N . LYS A 1 92 ? -4.857 10.947 -1.992 1.00 88.06 92 LYS A N 1
ATOM 733 C CA . LYS A 1 92 ? -6.064 10.444 -2.654 1.00 88.06 92 LYS A CA 1
ATOM 734 C C . LYS A 1 92 ? -5.765 9.183 -3.463 1.00 88.06 92 LYS A C 1
ATOM 736 O O . LYS A 1 92 ? -6.515 8.217 -3.355 1.00 88.06 92 LYS A O 1
ATOM 741 N N . PHE A 1 93 ? -4.673 9.162 -4.229 1.00 89.50 93 PHE A N 1
ATOM 742 C CA . PHE A 1 93 ? -4.266 7.964 -4.966 1.00 89.50 93 PHE A CA 1
ATOM 743 C C . PHE A 1 93 ? -3.812 6.831 -4.046 1.00 89.50 93 PHE A C 1
ATOM 745 O O . PHE A 1 93 ? -4.193 5.691 -4.288 1.00 89.50 93 PHE A O 1
ATOM 752 N N . ILE A 1 94 ? -3.081 7.125 -2.968 1.00 91.88 94 ILE A N 1
ATOM 753 C CA . ILE A 1 94 ? -2.686 6.123 -1.963 1.00 91.88 94 ILE A CA 1
ATOM 754 C C . ILE A 1 94 ? -3.920 5.469 -1.330 1.00 91.88 94 ILE A C 1
ATOM 756 O O . ILE A 1 94 ? -4.026 4.248 -1.302 1.00 91.88 94 ILE A O 1
ATOM 760 N N . PHE A 1 95 ? -4.899 6.255 -0.887 1.00 89.19 95 PHE A N 1
ATOM 761 C CA . PHE A 1 95 ? -6.131 5.718 -0.307 1.00 89.19 95 PHE A CA 1
ATOM 762 C C . PHE A 1 95 ? -6.966 4.950 -1.326 1.00 89.19 95 PHE A C 1
ATOM 764 O O . PHE A 1 95 ? -7.496 3.891 -1.000 1.00 89.19 95 PHE A O 1
ATOM 771 N N . LYS A 1 96 ? -7.047 5.445 -2.565 1.00 87.19 96 LYS A N 1
ATOM 772 C CA . LYS A 1 96 ? -7.711 4.733 -3.660 1.00 87.19 96 LYS A CA 1
ATOM 773 C C . LYS A 1 96 ? -7.048 3.381 -3.924 1.00 87.19 96 LYS A C 1
ATOM 775 O O . LYS A 1 96 ? -7.752 2.387 -4.035 1.00 87.19 96 LYS A O 1
ATOM 780 N N . GLY A 1 97 ? -5.716 3.337 -3.970 1.00 88.94 97 GLY A N 1
ATOM 781 C CA . GLY A 1 97 ? -4.948 2.103 -4.120 1.00 88.94 97 GLY A CA 1
ATOM 782 C C . GLY A 1 97 ? -5.213 1.123 -2.979 1.00 88.94 97 GLY A C 1
ATOM 783 O O . GLY A 1 97 ? -5.537 -0.028 -3.240 1.00 88.94 97 GLY A O 1
ATOM 784 N N . ALA A 1 98 ? -5.172 1.592 -1.730 1.00 88.50 98 ALA A N 1
ATOM 785 C CA . ALA A 1 98 ? -5.423 0.756 -0.555 1.00 88.50 98 ALA A CA 1
ATOM 786 C C . ALA A 1 98 ? -6.848 0.173 -0.516 1.00 88.50 98 ALA A C 1
ATOM 788 O O . ALA A 1 98 ? -7.043 -0.935 -0.023 1.00 88.50 98 ALA A O 1
ATOM 789 N N . LEU A 1 99 ? -7.847 0.903 -1.024 1.00 84.94 99 LEU A N 1
ATOM 790 C CA . LEU A 1 99 ? -9.210 0.387 -1.178 1.00 84.94 99 LEU A CA 1
ATOM 791 C C . LEU A 1 99 ? -9.278 -0.648 -2.300 1.00 84.94 99 LEU A C 1
ATOM 793 O O . LEU A 1 99 ? -9.670 -1.782 -2.061 1.00 84.94 99 LEU A O 1
ATOM 797 N N . LEU A 1 100 ? -8.826 -0.278 -3.496 1.00 84.88 100 LEU A N 1
ATOM 798 C CA . LEU A 1 100 ? -8.917 -1.124 -4.681 1.00 84.88 100 LEU A CA 1
ATOM 799 C C . LEU A 1 100 ? -8.171 -2.455 -4.540 1.00 84.88 100 LEU A C 1
ATOM 801 O O . LEU A 1 100 ? -8.653 -3.481 -4.999 1.00 84.88 100 LEU A O 1
ATOM 805 N N . MET A 1 101 ? -7.015 -2.466 -3.877 1.00 82.62 101 MET A N 1
ATOM 806 C CA . MET A 1 101 ? -6.226 -3.685 -3.662 1.00 82.62 101 MET A CA 1
ATOM 807 C C . MET A 1 101 ? -6.927 -4.743 -2.808 1.00 82.62 101 MET A C 1
ATOM 809 O O . MET A 1 101 ? -6.506 -5.898 -2.820 1.00 82.62 101 MET A O 1
ATOM 813 N N . ARG A 1 102 ? -7.956 -4.365 -2.045 1.00 74.75 102 ARG A N 1
ATOM 814 C CA . ARG A 1 102 ? -8.755 -5.318 -1.266 1.00 74.75 102 ARG A CA 1
ATOM 815 C C . ARG A 1 102 ? -9.715 -6.107 -2.141 1.00 74.75 102 ARG A C 1
ATOM 817 O O . ARG A 1 102 ? -9.960 -7.274 -1.853 1.00 74.75 102 ARG A O 1
ATOM 824 N N . ASP A 1 103 ? -10.206 -5.470 -3.197 1.00 73.12 103 ASP A N 1
ATOM 825 C CA . ASP A 1 103 ? -11.256 -6.011 -4.054 1.00 73.12 103 ASP A CA 1
ATOM 826 C C . ASP A 1 103 ? -10.699 -6.541 -5.388 1.00 73.12 103 ASP A C 1
ATOM 828 O O . ASP A 1 103 ? -11.319 -7.391 -6.023 1.00 73.12 103 ASP A O 1
ATOM 832 N N . ASP A 1 104 ? -9.508 -6.087 -5.802 1.00 73.62 104 ASP A N 1
ATOM 833 C CA . ASP A 1 104 ? -8.854 -6.483 -7.051 1.00 73.62 104 ASP A CA 1
ATOM 834 C C . ASP A 1 104 ? -7.392 -6.915 -6.831 1.00 73.62 104 ASP A C 1
ATOM 836 O O . ASP A 1 104 ? -6.445 -6.118 -6.818 1.00 73.62 104 ASP A O 1
ATOM 840 N N . ALA A 1 105 ? -7.205 -8.234 -6.730 1.00 69.38 105 ALA A N 1
ATOM 841 C CA . ALA A 1 105 ? -5.894 -8.865 -6.608 1.00 69.38 105 ALA A CA 1
ATOM 842 C C . ALA A 1 105 ? -4.996 -8.667 -7.847 1.00 69.38 105 ALA A C 1
ATOM 844 O O . ALA A 1 105 ? -3.790 -8.868 -7.746 1.00 69.38 105 ALA A O 1
ATOM 845 N N . THR A 1 106 ? -5.535 -8.246 -9.000 1.00 71.50 106 THR A N 1
ATOM 846 C CA . THR A 1 106 ? -4.768 -8.016 -10.243 1.00 71.50 106 THR A CA 1
ATOM 847 C C . THR A 1 106 ? -4.013 -6.683 -10.265 1.00 71.50 106 THR A C 1
ATOM 849 O O . THR A 1 106 ? -3.290 -6.380 -11.224 1.00 71.50 106 THR A O 1
ATOM 852 N N . LEU A 1 107 ? -4.220 -5.846 -9.245 1.00 73.94 107 LEU A N 1
ATOM 853 C CA . LEU A 1 107 ? -3.519 -4.575 -9.051 1.00 73.94 107 LEU A CA 1
ATOM 854 C C . LEU A 1 107 ? -2.158 -4.771 -8.391 1.00 73.94 107 LEU A C 1
ATOM 856 O O . LEU A 1 107 ? -1.183 -4.066 -8.688 1.00 73.94 107 LEU A O 1
ATOM 860 N N . VAL A 1 108 ? -2.097 -5.766 -7.516 1.00 72.00 108 VAL A N 1
ATOM 861 C CA . VAL A 1 108 ? -0.848 -6.327 -7.040 1.00 72.00 108 VAL A CA 1
ATOM 862 C C . VAL A 1 108 ? -0.340 -7.191 -8.177 1.00 72.00 108 VAL A C 1
ATOM 864 O O . VAL A 1 108 ? -0.996 -8.145 -8.582 1.00 72.00 108 VAL A O 1
ATOM 867 N N . ASP A 1 109 ? 0.819 -6.846 -8.729 1.00 55.91 109 ASP A N 1
ATOM 868 C CA . ASP A 1 109 ? 1.484 -7.765 -9.637 1.00 55.91 109 ASP A CA 1
ATOM 869 C C . ASP A 1 109 ? 2.012 -8.904 -8.760 1.00 55.91 109 ASP A C 1
ATOM 871 O O . ASP A 1 109 ? 3.168 -8.924 -8.333 1.00 55.91 109 ASP A O 1
ATOM 875 N N . PHE A 1 110 ? 1.148 -9.879 -8.490 1.00 49.16 110 PHE A N 1
ATOM 876 C CA . PHE A 1 110 ? 1.600 -11.240 -8.624 1.00 49.16 110 PHE A CA 1
ATOM 877 C C . PHE A 1 110 ? 1.909 -11.411 -10.122 1.00 49.16 110 PHE A C 1
ATOM 879 O O . PHE A 1 110 ? 1.232 -12.162 -10.819 1.00 49.16 110 PHE A O 1
ATOM 886 N N . GLN A 1 111 ? 3.031 -10.840 -10.607 1.00 43.75 111 GLN A N 1
ATOM 887 C CA . GLN A 1 111 ? 3.918 -11.731 -11.350 1.00 43.75 111 GLN A CA 1
ATOM 888 C C . GLN A 1 111 ? 3.930 -12.944 -10.462 1.00 43.75 111 GLN A C 1
ATOM 890 O O . GLN A 1 111 ? 4.233 -12.761 -9.278 1.00 43.75 111 GLN A O 1
ATOM 895 N N . SER A 1 112 ? 3.428 -14.075 -10.956 1.00 46.25 112 SER A N 1
ATOM 896 C CA . SER A 1 112 ? 3.525 -15.343 -10.266 1.00 46.25 112 SER A CA 1
ATOM 897 C C . SER A 1 112 ? 4.942 -15.373 -9.731 1.00 46.25 112 SER A C 1
ATOM 899 O O . SER A 1 112 ? 5.886 -15.594 -10.492 1.00 46.25 112 SER A O 1
ATOM 901 N N . ARG A 1 113 ? 5.123 -14.982 -8.466 1.00 48.00 113 ARG A N 1
ATOM 902 C CA . ARG A 1 113 ? 6.404 -15.101 -7.828 1.00 48.00 113 ARG A CA 1
ATOM 903 C C . ARG A 1 113 ? 6.366 -16.579 -7.670 1.00 48.00 113 ARG A C 1
ATOM 905 O O . ARG A 1 113 ? 5.654 -17.084 -6.800 1.00 48.00 113 ARG A O 1
ATOM 912 N N . ASP A 1 114 ? 6.958 -17.259 -8.645 1.00 67.75 114 ASP A N 1
ATOM 913 C CA . ASP A 1 114 ? 7.060 -18.683 -8.548 1.00 67.75 114 ASP A CA 1
ATOM 914 C C . ASP A 1 114 ? 7.632 -18.931 -7.156 1.00 67.75 114 ASP A C 1
ATOM 916 O O . ASP A 1 114 ? 8.426 -18.127 -6.649 1.00 67.75 114 ASP A O 1
ATOM 920 N N . VAL A 1 115 ? 7.090 -19.940 -6.489 1.00 74.31 115 VAL A N 1
ATOM 921 C CA . VAL A 1 115 ? 7.354 -20.192 -5.073 1.00 74.31 115 VAL A CA 1
ATOM 922 C C . VAL A 1 115 ? 8.862 -20.165 -4.806 1.00 74.31 115 VAL A C 1
ATOM 924 O O . VAL A 1 115 ? 9.269 -19.641 -3.772 1.00 74.31 115 VAL A O 1
ATOM 927 N N . ASP A 1 116 ? 9.689 -20.556 -5.782 1.00 80.06 116 ASP A N 1
ATOM 928 C CA . ASP A 1 116 ? 11.143 -20.453 -5.699 1.00 80.06 116 ASP A CA 1
ATOM 929 C C . ASP A 1 116 ? 11.639 -19.007 -5.558 1.00 80.06 116 ASP A C 1
ATOM 931 O O . ASP A 1 116 ? 12.446 -18.727 -4.679 1.00 80.06 116 ASP A O 1
ATOM 935 N N . SER A 1 117 ? 11.107 -18.054 -6.322 1.00 75.25 117 SER A N 1
ATOM 936 C CA . SER A 1 117 ? 11.458 -16.629 -6.209 1.00 75.25 117 SER A CA 1
ATOM 937 C C . SER A 1 117 ? 11.041 -15.995 -4.871 1.00 75.25 117 SER A C 1
ATOM 939 O O . SER A 1 117 ? 11.724 -15.098 -4.367 1.00 75.25 117 SER A O 1
ATOM 941 N N . ILE A 1 118 ? 9.939 -16.459 -4.262 1.00 80.94 118 ILE A N 1
ATOM 942 C CA . ILE A 1 118 ? 9.527 -16.033 -2.911 1.00 80.94 118 ILE A CA 1
ATOM 943 C C . ILE A 1 118 ? 10.508 -16.585 -1.885 1.00 80.94 118 ILE A C 1
ATOM 945 O O . ILE A 1 118 ? 11.024 -15.830 -1.059 1.00 80.94 118 ILE A O 1
ATOM 949 N N . ILE A 1 119 ? 10.767 -17.890 -1.960 1.00 87.75 119 ILE A N 1
ATOM 950 C CA . ILE A 1 119 ? 11.680 -18.596 -1.067 1.00 87.75 119 ILE A CA 1
ATOM 951 C C . ILE A 1 119 ? 13.074 -17.966 -1.145 1.00 87.75 119 ILE A C 1
ATOM 953 O O . ILE A 1 119 ? 13.652 -17.634 -0.113 1.00 87.75 119 ILE A O 1
ATOM 957 N N . ASP A 1 120 ? 13.584 -17.691 -2.342 1.00 84.12 120 ASP A N 1
ATOM 958 C CA . ASP A 1 120 ? 14.912 -17.109 -2.522 1.00 84.12 120 ASP A CA 1
ATOM 959 C C . ASP A 1 120 ? 14.983 -15.686 -1.954 1.00 84.12 120 ASP A C 1
ATOM 961 O O . ASP A 1 120 ? 15.919 -15.357 -1.225 1.00 84.12 120 ASP A O 1
ATOM 965 N N . SER A 1 121 ? 13.956 -14.856 -2.171 1.00 78.88 121 SER A N 1
ATOM 966 C CA . SER A 1 121 ? 13.887 -13.523 -1.555 1.00 78.88 121 SER A CA 1
ATOM 967 C C . SER A 1 121 ? 13.894 -13.582 -0.021 1.00 78.88 121 SER A C 1
ATOM 969 O O . SER A 1 121 ? 14.566 -12.772 0.624 1.00 78.88 121 SER A O 1
ATOM 971 N N . CYS A 1 122 ? 13.184 -14.545 0.574 1.00 85.00 122 CYS A N 1
ATOM 972 C CA . CYS A 1 122 ? 13.208 -14.777 2.017 1.00 85.00 122 CYS A CA 1
ATOM 973 C C . CYS A 1 122 ? 14.588 -15.239 2.497 1.00 85.00 122 CYS A C 1
ATOM 975 O O . CYS A 1 122 ? 15.055 -14.751 3.526 1.00 85.00 122 CYS A O 1
ATOM 977 N N . LYS A 1 123 ? 15.270 -16.108 1.736 1.00 92.38 123 LYS A N 1
ATOM 978 C CA . LYS A 1 123 ? 16.632 -16.560 2.046 1.00 92.38 123 LYS A CA 1
ATOM 979 C C . LYS A 1 123 ? 17.585 -15.382 2.192 1.00 92.38 123 LYS A C 1
ATOM 981 O O . LYS A 1 123 ? 18.291 -15.304 3.191 1.00 92.38 123 LYS A O 1
ATOM 986 N N . TYR A 1 124 ? 17.579 -14.460 1.226 1.00 85.81 124 TYR A N 1
ATOM 987 C CA . TYR A 1 124 ? 18.469 -13.295 1.239 1.00 85.81 124 TYR A CA 1
ATOM 988 C C . TYR A 1 124 ? 18.239 -12.413 2.466 1.00 85.81 124 TYR A C 1
ATOM 990 O O . TYR A 1 124 ? 19.187 -12.103 3.180 1.00 85.81 124 TYR A O 1
ATOM 998 N N . LYS A 1 125 ? 16.978 -12.078 2.760 1.00 86.38 125 LYS A N 1
ATOM 999 C CA . LYS A 1 125 ? 16.633 -11.240 3.919 1.00 86.38 125 LYS A CA 1
ATOM 1000 C C . LYS A 1 125 ? 17.001 -11.897 5.246 1.00 86.38 125 LYS A C 1
ATOM 1002 O O . LYS A 1 125 ? 17.479 -11.225 6.149 1.00 86.38 125 LYS A O 1
ATOM 1007 N N . LEU A 1 126 ? 16.774 -13.204 5.375 1.00 89.12 126 LEU A N 1
ATOM 1008 C CA . LEU A 1 126 ? 17.134 -13.937 6.587 1.00 89.12 126 LEU A CA 1
ATOM 1009 C C . LEU A 1 126 ? 18.652 -14.058 6.731 1.00 89.12 126 LEU A C 1
ATOM 1011 O O . LEU A 1 126 ? 19.162 -13.860 7.826 1.00 89.12 126 LEU A O 1
ATOM 1015 N N . ALA A 1 127 ? 19.386 -14.302 5.643 1.00 88.12 127 ALA A N 1
ATOM 1016 C CA . ALA A 1 127 ? 20.843 -14.427 5.668 1.00 88.12 127 ALA A CA 1
ATOM 1017 C C . ALA A 1 127 ? 21.553 -13.159 6.178 1.00 88.12 127 ALA A C 1
ATOM 1019 O O . ALA A 1 127 ? 22.602 -13.269 6.813 1.00 88.12 127 ALA A O 1
ATOM 1020 N N . GLU A 1 128 ? 20.981 -11.974 5.941 1.00 89.25 128 GLU A N 1
ATOM 1021 C CA . GLU A 1 128 ? 21.489 -10.701 6.475 1.00 89.25 128 GLU A CA 1
ATOM 1022 C C . GLU A 1 128 ? 21.353 -10.585 8.002 1.00 89.25 128 GLU A C 1
ATOM 1024 O O . GLU A 1 128 ? 22.101 -9.840 8.632 1.00 89.25 128 GLU A O 1
ATOM 1029 N N . LEU A 1 129 ? 20.435 -11.341 8.611 1.00 91.25 129 LEU A N 1
ATOM 1030 C CA . LEU A 1 129 ? 20.161 -11.329 10.052 1.00 91.25 129 LEU A CA 1
ATOM 1031 C C . LEU A 1 129 ? 20.918 -12.428 10.815 1.00 91.25 129 LEU A C 1
ATOM 1033 O O . LEU A 1 129 ? 20.902 -12.454 12.046 1.00 91.25 129 LEU A O 1
ATOM 1037 N N . ILE A 1 130 ? 21.570 -13.352 10.104 1.00 89.88 130 ILE A N 1
ATOM 1038 C CA . ILE A 1 130 ? 22.233 -14.517 10.690 1.00 89.88 130 ILE A CA 1
ATOM 1039 C C . ILE A 1 130 ? 23.714 -14.225 10.953 1.00 89.88 130 ILE A C 1
ATOM 1041 O O . ILE A 1 130 ? 24.468 -13.812 10.070 1.00 89.88 130 ILE A O 1
ATOM 1045 N N . ALA A 1 131 ? 24.154 -14.510 12.182 1.00 90.44 131 ALA A N 1
ATOM 1046 C CA . ALA A 1 131 ? 25.558 -14.412 12.567 1.00 90.44 131 ALA A CA 1
ATOM 1047 C C . ALA A 1 131 ? 26.448 -15.330 11.698 1.00 90.44 131 ALA A C 1
ATOM 1049 O O . ALA A 1 131 ? 26.034 -16.450 11.383 1.00 90.44 131 ALA A O 1
ATOM 1050 N N . PRO A 1 132 ? 27.691 -14.927 11.358 1.00 90.31 132 PRO A N 1
ATOM 1051 C CA . PRO A 1 132 ? 28.574 -15.702 10.480 1.00 90.31 132 PRO A CA 1
ATOM 1052 C C . PRO A 1 132 ? 28.755 -17.170 10.888 1.00 90.31 132 PRO A C 1
ATOM 1054 O O . PRO A 1 132 ? 28.750 -18.044 10.027 1.00 90.31 132 PRO A O 1
ATOM 1057 N N . THR A 1 133 ? 28.842 -17.447 12.192 1.00 92.75 133 THR A N 1
ATOM 1058 C CA . THR A 1 133 ? 28.994 -18.802 12.751 1.00 92.75 133 THR A CA 1
ATOM 1059 C C . THR A 1 133 ? 27.820 -19.724 12.431 1.00 92.75 133 THR A C 1
ATOM 1061 O O . THR A 1 133 ? 27.987 -20.937 12.379 1.00 92.75 133 THR A O 1
ATOM 1064 N N . ASN A 1 134 ? 26.638 -19.155 12.192 1.00 93.38 134 ASN A N 1
ATOM 1065 C CA . ASN A 1 134 ? 25.392 -19.890 11.997 1.00 93.38 134 ASN A CA 1
ATOM 1066 C C . ASN A 1 134 ? 24.995 -19.986 10.516 1.00 93.38 134 ASN A C 1
ATOM 1068 O O . ASN A 1 134 ? 24.003 -20.639 10.200 1.00 93.38 134 ASN A O 1
ATOM 1072 N N . LYS A 1 135 ? 25.751 -19.363 9.598 1.00 89.50 135 LYS A N 1
ATOM 1073 C CA . LYS A 1 135 ? 25.416 -19.334 8.163 1.00 89.50 135 LYS A CA 1
ATOM 1074 C C . LYS A 1 135 ? 25.329 -20.729 7.550 1.00 89.50 135 LYS A C 1
ATOM 1076 O O . LYS A 1 135 ? 24.378 -21.006 6.831 1.00 89.50 135 LYS A O 1
ATOM 1081 N N . VAL A 1 136 ? 26.268 -21.614 7.888 1.00 93.00 136 VAL A N 1
ATOM 1082 C CA . VAL A 1 136 ? 26.294 -22.993 7.371 1.00 93.00 136 VAL A CA 1
ATOM 1083 C C . VAL A 1 136 ? 25.050 -23.771 7.811 1.00 93.00 136 VAL A C 1
ATOM 1085 O O . VAL A 1 136 ? 24.388 -24.397 6.988 1.00 93.00 136 VAL A O 1
ATOM 1088 N N . ALA A 1 137 ? 24.693 -23.689 9.097 1.00 94.44 137 ALA A N 1
ATOM 1089 C CA . ALA A 1 137 ? 23.501 -24.348 9.627 1.00 94.44 137 ALA A CA 1
ATOM 1090 C C . ALA A 1 137 ? 22.211 -23.774 9.016 1.00 94.44 137 ALA A C 1
ATOM 1092 O O . ALA A 1 137 ? 21.311 -24.526 8.651 1.00 94.44 137 ALA A O 1
ATOM 1093 N N . 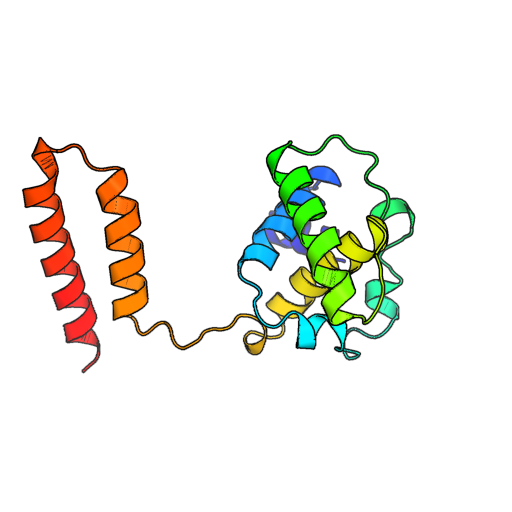PHE A 1 138 ? 22.144 -22.449 8.849 1.00 94.69 138 PHE A N 1
ATOM 1094 C CA . PHE A 1 138 ? 21.029 -21.782 8.180 1.00 94.69 138 PHE A CA 1
ATOM 1095 C C . PHE A 1 138 ? 20.865 -22.256 6.732 1.00 94.69 138 PHE A C 1
ATOM 1097 O O . PHE A 1 138 ? 19.757 -22.595 6.331 1.00 94.69 138 PHE A O 1
ATOM 1104 N N . GLU A 1 139 ? 21.945 -22.315 5.948 1.00 93.38 139 GLU A N 1
ATOM 1105 C CA . GLU A 1 139 ? 21.876 -22.756 4.552 1.00 93.38 139 GLU A CA 1
ATOM 1106 C C . GLU A 1 139 ? 21.399 -24.201 4.420 1.00 93.38 139 GLU A C 1
ATOM 1108 O O . GLU A 1 139 ? 20.600 -24.485 3.524 1.00 93.38 139 GLU A O 1
ATOM 1113 N N . ALA A 1 140 ? 21.834 -25.088 5.318 1.00 95.12 140 ALA A N 1
ATOM 1114 C CA . ALA A 1 140 ? 21.389 -26.477 5.347 1.00 95.12 140 ALA A CA 1
ATOM 1115 C C . ALA A 1 140 ? 19.878 -26.580 5.622 1.00 95.12 140 ALA A C 1
ATOM 1117 O O . ALA A 1 140 ? 19.144 -27.112 4.789 1.00 95.12 140 ALA A O 1
ATOM 1118 N N . ILE A 1 141 ? 19.406 -25.984 6.724 1.00 95.81 141 ILE A N 1
ATOM 1119 C CA . ILE A 1 141 ? 17.990 -26.018 7.134 1.00 95.81 141 ILE A CA 1
ATOM 1120 C C . ILE A 1 141 ? 17.097 -25.359 6.078 1.00 95.81 141 ILE A C 1
ATOM 1122 O O . ILE A 1 141 ? 16.035 -25.868 5.728 1.00 95.81 141 ILE A O 1
ATOM 1126 N N . PHE A 1 142 ? 17.528 -24.219 5.534 1.00 95.31 142 PHE A N 1
ATOM 1127 C CA . PHE A 1 142 ? 16.749 -23.501 4.532 1.00 95.31 142 PHE A CA 1
ATOM 1128 C C . PHE A 1 142 ? 16.626 -24.298 3.226 1.00 95.31 142 PHE A C 1
ATOM 1130 O O . PHE A 1 142 ? 15.583 -24.264 2.573 1.00 95.31 142 PHE A O 1
ATOM 1137 N N . SER A 1 143 ? 17.681 -25.022 2.843 1.00 93.75 143 SER A N 1
ATOM 1138 C CA . SER A 1 143 ? 17.666 -25.876 1.651 1.00 93.75 143 SER A CA 1
ATOM 1139 C C . SER A 1 143 ? 16.767 -27.097 1.840 1.00 93.75 143 SER A C 1
ATOM 1141 O O . SER A 1 143 ? 16.028 -27.444 0.923 1.00 93.75 143 SER A O 1
ATOM 1143 N N . GLU A 1 144 ? 16.779 -27.709 3.025 1.00 95.19 144 GLU A N 1
ATOM 1144 C CA . GLU A 1 144 ? 15.867 -28.798 3.392 1.00 95.19 144 GLU A CA 1
ATOM 1145 C C . GLU A 1 144 ? 14.403 -28.346 3.308 1.00 95.19 144 GLU A C 1
ATOM 1147 O O . GLU A 1 144 ? 13.625 -28.924 2.551 1.00 95.19 144 GLU A O 1
ATOM 1152 N N . MET A 1 145 ? 14.067 -27.221 3.947 1.00 94.38 145 MET A N 1
ATOM 1153 C CA . MET A 1 145 ? 12.736 -26.611 3.874 1.00 94.38 145 MET A CA 1
ATOM 1154 C C . MET A 1 145 ? 12.312 -26.314 2.425 1.00 94.38 145 MET A C 1
ATOM 1156 O O . MET A 1 145 ? 11.179 -26.608 2.041 1.00 94.38 145 MET A O 1
ATOM 1160 N N . LYS A 1 146 ? 13.201 -25.735 1.600 1.00 92.44 146 LYS A N 1
ATOM 1161 C CA . LYS A 1 146 ? 12.899 -25.462 0.184 1.00 92.44 146 LYS A CA 1
ATOM 1162 C C . LYS A 1 146 ? 12.562 -26.758 -0.555 1.00 92.44 146 LYS A C 1
ATOM 1164 O O . LYS A 1 146 ? 11.557 -26.805 -1.256 1.00 92.44 146 LYS A O 1
ATOM 1169 N N . ASN A 1 147 ? 13.361 -27.806 -0.366 1.00 91.75 147 ASN A N 1
ATOM 1170 C CA . ASN A 1 147 ? 13.145 -29.096 -1.014 1.00 91.75 147 ASN A CA 1
ATOM 1171 C C . ASN A 1 147 ? 11.823 -29.747 -0.589 1.00 91.75 147 ASN A C 1
ATOM 1173 O O . ASN A 1 147 ? 11.103 -30.255 -1.449 1.00 91.75 147 ASN A O 1
ATOM 1177 N N . GLU A 1 148 ? 11.473 -29.695 0.698 1.00 91.62 148 GLU A N 1
ATOM 1178 C CA . GLU A 1 148 ? 10.187 -30.194 1.196 1.00 91.62 148 GLU A CA 1
ATOM 1179 C C . GLU A 1 148 ? 9.014 -29.462 0.540 1.00 91.62 148 GLU A C 1
ATOM 1181 O O . GLU A 1 148 ? 8.144 -30.099 -0.056 1.00 91.62 148 GLU A O 1
ATOM 1186 N N . ILE A 1 149 ? 9.025 -28.127 0.554 1.00 86.62 149 ILE A N 1
ATOM 1187 C CA . ILE A 1 149 ? 7.967 -27.306 -0.050 1.00 86.62 149 ILE A CA 1
ATOM 1188 C C . ILE A 1 149 ? 7.839 -27.589 -1.553 1.00 86.62 149 ILE A C 1
ATOM 1190 O O . ILE A 1 149 ? 6.727 -27.745 -2.061 1.00 86.62 149 ILE A O 1
ATOM 1194 N N . THR A 1 150 ? 8.956 -27.690 -2.277 1.00 83.62 150 THR A N 1
ATOM 1195 C CA . THR A 1 150 ? 8.941 -27.962 -3.722 1.00 83.62 150 THR A CA 1
ATOM 1196 C C . THR A 1 150 ? 8.485 -29.391 -4.030 1.00 83.62 150 THR A C 1
ATOM 1198 O O . THR A 1 150 ? 7.823 -29.614 -5.042 1.00 83.62 150 THR A O 1
ATOM 1201 N N . SER A 1 151 ? 8.761 -30.363 -3.156 1.00 85.62 151 SER A N 1
ATOM 1202 C CA . SER A 1 151 ? 8.304 -31.751 -3.327 1.00 85.62 151 SER A CA 1
ATOM 1203 C C . SER A 1 151 ? 6.782 -31.913 -3.221 1.00 85.62 151 SER A C 1
ATOM 1205 O O . SER A 1 151 ? 6.219 -32.798 -3.866 1.00 85.62 151 SER A O 1
ATOM 1207 N N . LEU A 1 152 ? 6.117 -31.020 -2.478 1.00 81.00 152 LEU A N 1
ATOM 1208 C CA . LEU A 1 152 ? 4.663 -30.989 -2.281 1.00 81.00 152 LEU A CA 1
ATOM 1209 C C . LEU A 1 152 ? 3.893 -30.378 -3.464 1.00 81.00 152 LEU A C 1
ATOM 1211 O O . LEU A 1 152 ? 2.667 -30.400 -3.464 1.00 81.00 152 LEU A O 1
ATOM 1215 N N . LYS A 1 153 ? 4.588 -29.826 -4.468 1.00 67.19 153 LYS A N 1
ATOM 1216 C CA . LYS A 1 153 ? 3.978 -29.282 -5.696 1.00 67.19 153 LYS A CA 1
ATOM 1217 C C . LYS A 1 153 ? 3.650 -30.349 -6.762 1.00 67.19 153 LYS A C 1
ATOM 1219 O O . LYS A 1 153 ? 3.204 -29.969 -7.845 1.00 67.19 153 LYS A O 1
ATOM 1224 N N . LYS A 1 154 ? 3.921 -31.635 -6.507 1.00 50.66 154 LYS A N 1
ATOM 1225 C CA . LYS A 1 154 ? 3.534 -32.749 -7.396 1.00 50.66 154 LYS A CA 1
ATOM 1226 C C . LYS A 1 154 ? 2.048 -33.061 -7.284 1.00 50.66 154 LYS A C 1
ATOM 1228 O O . LYS A 1 154 ? 1.466 -33.374 -8.344 1.00 50.66 154 LYS A O 1
#

Radius of gyration: 19.6 Å; chains: 1; bounding box: 48×51×35 Å

pLDDT: mean 80.77, std 13.27, range [41.03, 95.81]

Organism: NCBI:txid1423753